Protein AF-A0A1M7SSX8-F1 (afdb_monomer)

Mean predicted aligned error: 16.34 Å

Solvent-accessible surface area (backbone atoms only — not comparable to full-atom values): 10658 Å² total; per-residue (Å²): 136,83,90,84,75,93,81,87,83,80,90,82,82,88,83,87,72,84,78,70,86,73,82,67,79,70,74,78,72,80,79,67,92,64,62,83,90,69,71,68,82,84,75,56,21,39,47,58,53,70,76,42,53,71,67,57,54,51,51,53,52,50,54,52,51,52,52,53,51,53,49,53,58,72,48,56,92,56,85,70,54,71,94,78,38,69,53,70,56,50,59,61,43,46,58,93,60,51,72,67,58,54,51,51,49,52,55,50,47,48,73,74,43,76,82,50,41,82,44,36,52,68,55,49,50,36,67,78,52,31,50,58,48,47,52,51,52,56,53,52,60,72,68,52,82,79,76,74,80,69,73,78,78,78,73,82,82,78,83,80,83,129

Foldseek 3Di:
DDDDDDDDDDDDDDDDDPPDPPPDPPPPPVPPPDPPVPPDDDFAFLLNVVVDDPVVLLVVLVVVVVVLVVVCVVCPPPDDPCVRDVSVQVCVQCVVPDSVNLVVQSVVCCVVCVPRRGHGSVNSCCPRGRVVSSVVVVVVVVPPPPPPPPPPPPDDDDDDDD

Sequence (162 aa):
MKEGLLKLLGVALLVAMPFALGLNKVASANTNNAGIETVTAPQVTLKMWQDSTQNERYAFLLGFVSMLELEKEWQGKKPVPFRQSLIGTWSKALDGVTVKQMYETVENHIKTNPGDINVTVLQVLWYDMVQPKVNDILAAEKTKPRTRHFPPKTSPKTPIHK

Organism: NCBI:txid1121455

Secondary structure (DSSP, 8-state):
-----------------------------------GGG-PPP--BHHHHHHS-HHHHHHHHHHHHHHHHHHHHHHTTS---TTT-SHHHHHHHTTT--HHHHHHHHHHHHHH-TT-TTSBHHHHHIIIIIHHHHHHHHHHHHHS-----PPP--PPPPP---

pLDDT: mean 74.0, std 21.17, range [32.78, 98.19]

Radius of gyration: 30.53 Å; Cα contacts (8 Å, |Δi|>4): 70; chains: 1; bounding box: 66×68×104 Å

Structure (mmCIF, N/CA/C/O backbone):
data_AF-A0A1M7SSX8-F1
#
_entry.id   AF-A0A1M7SSX8-F1
#
loop_
_atom_site.group_PDB
_atom_site.id
_atom_site.type_symbol
_atom_site.label_atom_id
_atom_site.label_alt_id
_atom_site.label_comp_id
_atom_site.label_asym_id
_atom_site.label_entity_id
_atom_site.label_seq_id
_atom_site.pdbx_PDB_ins_code
_atom_site.Cartn_x
_atom_site.Cartn_y
_atom_site.Cartn_z
_atom_site.occupancy
_atom_site.B_iso_or_equiv
_atom_site.auth_seq_id
_atom_site.auth_comp_id
_atom_site.auth_asym_id
_atom_site.auth_atom_id
_atom_site.pdbx_PDB_model_num
ATOM 1 N N . MET A 1 1 ? 11.422 49.699 50.195 1.00 42.06 1 MET A N 1
ATOM 2 C CA . MET A 1 1 ? 11.563 50.345 48.874 1.00 42.06 1 MET A CA 1
ATOM 3 C C . MET A 1 1 ? 10.878 49.409 47.872 1.00 42.06 1 MET A C 1
ATOM 5 O O . MET A 1 1 ? 11.532 48.489 47.423 1.00 42.06 1 MET A O 1
ATOM 9 N N . LYS A 1 2 ? 9.555 49.301 47.682 1.00 42.41 2 LYS A N 1
ATOM 10 C CA . LYS A 1 2 ? 8.434 50.244 47.488 1.00 42.41 2 LYS A CA 1
ATOM 11 C C . LYS A 1 2 ? 8.672 51.279 46.383 1.00 42.41 2 LYS A C 1
ATOM 13 O O . LYS A 1 2 ? 9.528 52.137 46.548 1.00 42.41 2 LYS A O 1
ATOM 18 N N . GLU A 1 3 ? 7.833 51.157 45.352 1.00 42.41 3 GLU A N 1
ATOM 19 C CA . GLU A 1 3 ? 7.518 52.101 44.273 1.00 42.41 3 GLU A CA 1
ATOM 20 C C . GLU A 1 3 ? 8.571 52.287 43.172 1.00 42.41 3 GLU A C 1
ATOM 22 O O . GLU A 1 3 ? 9.411 53.180 43.202 1.00 42.41 3 GLU A O 1
ATOM 27 N N . GLY A 1 4 ? 8.443 51.455 42.139 1.00 44.84 4 GLY A N 1
ATOM 28 C CA . GLY A 1 4 ? 9.112 51.611 40.856 1.00 44.84 4 GLY A CA 1
ATOM 29 C C . GLY A 1 4 ? 8.132 51.366 39.717 1.00 44.84 4 GLY A C 1
ATOM 30 O O . GLY A 1 4 ? 8.186 50.334 39.064 1.00 44.84 4 GLY A O 1
ATOM 31 N N . LEU A 1 5 ? 7.268 52.355 39.489 1.00 44.09 5 LEU A N 1
ATOM 32 C CA . LEU A 1 5 ? 6.728 52.681 38.170 1.00 44.09 5 LEU A CA 1
ATOM 33 C C . LEU A 1 5 ? 5.671 51.726 37.575 1.00 44.09 5 LEU A C 1
ATOM 35 O O . LEU A 1 5 ? 5.835 51.113 36.523 1.00 44.09 5 LEU A O 1
ATOM 39 N N . LEU A 1 6 ? 4.479 51.776 38.175 1.00 48.41 6 LEU A N 1
ATOM 40 C CA . LEU A 1 6 ? 3.251 51.960 37.392 1.00 48.41 6 LEU A CA 1
ATOM 41 C C . LEU A 1 6 ? 3.519 52.883 36.191 1.00 48.41 6 LEU A C 1
ATOM 43 O O . LEU A 1 6 ? 3.915 54.029 36.406 1.00 48.41 6 LEU A O 1
ATOM 47 N N . LYS A 1 7 ? 3.267 52.386 34.973 1.00 40.75 7 LYS A N 1
ATOM 48 C CA . LYS A 1 7 ? 2.717 53.088 33.791 1.00 40.75 7 LYS A CA 1
ATOM 49 C C . LYS A 1 7 ? 3.127 52.339 32.522 1.00 40.75 7 LYS A C 1
ATOM 51 O O . LYS A 1 7 ? 4.088 52.710 31.872 1.00 40.75 7 LYS A O 1
ATOM 56 N N . LEU A 1 8 ? 2.374 51.297 32.186 1.00 38.62 8 LEU A N 1
ATOM 57 C CA . LEU A 1 8 ? 1.962 50.975 30.811 1.00 38.62 8 LEU A CA 1
ATOM 58 C C . LEU A 1 8 ? 0.752 50.031 30.910 1.00 38.62 8 LEU A C 1
ATOM 60 O O . LEU A 1 8 ? 0.731 48.895 30.449 1.00 38.62 8 LEU A O 1
ATOM 64 N N . LEU A 1 9 ? -0.257 50.527 31.628 1.00 35.47 9 LEU A N 1
ATOM 65 C CA . LEU A 1 9 ? -1.629 50.061 31.530 1.00 35.47 9 LEU A CA 1
ATOM 66 C C . LEU A 1 9 ? -2.199 50.597 30.215 1.00 35.47 9 LEU A C 1
ATOM 68 O O . LEU A 1 9 ? -2.264 51.811 30.035 1.00 35.47 9 LEU A O 1
ATOM 72 N N . GLY A 1 10 ? -2.706 49.693 29.383 1.00 32.78 10 GLY A N 1
ATOM 73 C CA . GLY A 1 10 ? -3.981 49.924 28.713 1.00 32.78 10 GLY A CA 1
ATOM 74 C C . GLY A 1 10 ? -3.954 49.982 27.189 1.00 32.78 10 GLY A C 1
ATOM 75 O O . GLY A 1 10 ? -3.195 50.740 26.600 1.00 32.78 10 GLY A O 1
ATOM 76 N N . VAL A 1 11 ? -4.947 49.282 26.621 1.00 35.69 11 VAL A N 1
ATOM 77 C CA . VAL A 1 11 ? -5.429 49.284 25.224 1.00 35.69 11 VAL A CA 1
ATOM 78 C C . VAL A 1 11 ? -4.647 48.308 24.327 1.00 35.69 11 VAL A C 1
ATOM 80 O O . VAL A 1 11 ? -3.458 48.475 24.126 1.00 35.69 11 VAL A O 1
ATOM 83 N N . ALA A 1 12 ? -5.198 47.237 23.750 1.00 37.72 12 ALA A N 1
ATOM 84 C CA . ALA A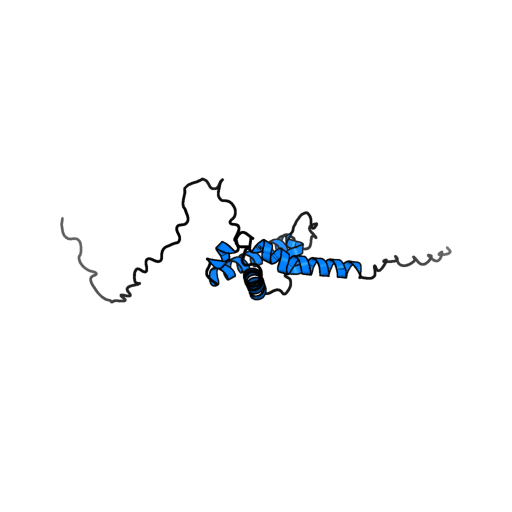 1 12 ? -6.575 46.831 23.461 1.00 37.72 12 ALA A CA 1
ATOM 85 C C . ALA A 1 12 ? -6.571 45.296 23.218 1.00 37.72 12 ALA A C 1
ATOM 87 O O . ALA A 1 12 ? -5.638 44.768 22.627 1.00 37.72 12 ALA A O 1
ATOM 88 N N . LEU A 1 13 ? -7.492 44.538 23.818 1.00 35.44 13 LEU A N 1
ATOM 89 C CA . LEU A 1 13 ? -8.721 44.029 23.181 1.00 35.44 13 LEU A CA 1
ATOM 90 C C . LEU A 1 13 ? -8.576 42.594 22.614 1.00 35.44 13 LEU A C 1
ATOM 92 O O . LEU A 1 13 ? -8.116 42.381 21.502 1.00 35.44 13 LEU A O 1
ATOM 96 N N . LEU A 1 14 ? -9.034 41.627 23.419 1.00 38.59 14 LEU A N 1
ATOM 97 C CA . LEU A 1 14 ? -10.038 40.618 23.046 1.00 38.59 14 LEU A CA 1
ATOM 98 C C . LEU A 1 14 ? -9.933 39.975 21.644 1.00 38.59 14 LEU A C 1
ATOM 100 O O . LEU A 1 14 ? -10.541 40.453 20.694 1.00 38.59 14 LEU A O 1
ATOM 104 N N . VAL A 1 15 ? -9.369 38.764 21.592 1.00 42.91 15 VAL A N 1
ATOM 105 C CA . VAL A 1 15 ? -10.067 37.621 20.975 1.00 42.91 15 VAL A CA 1
ATOM 106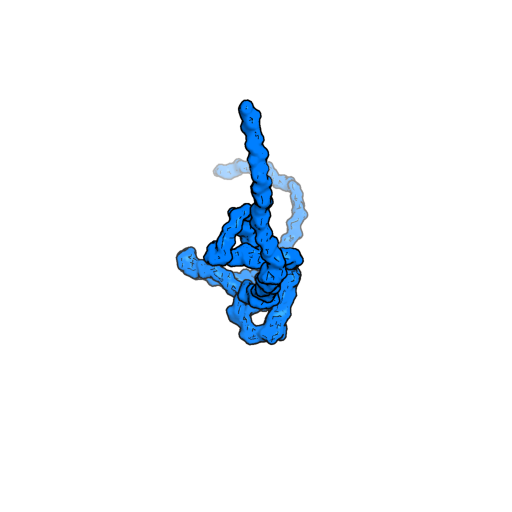 C C . VAL A 1 15 ? -9.934 36.430 21.918 1.00 42.91 15 VAL A C 1
ATOM 108 O O . VAL A 1 15 ? -8.934 35.717 21.941 1.00 42.91 15 VAL A O 1
ATOM 111 N N . ALA A 1 16 ? -10.969 36.242 22.731 1.00 46.12 16 ALA A N 1
ATOM 112 C CA . ALA A 1 16 ? -11.258 34.966 23.348 1.00 46.12 16 ALA A CA 1
ATOM 113 C C . ALA A 1 16 ? -11.860 34.055 22.269 1.00 46.12 16 ALA A C 1
ATOM 115 O O . ALA A 1 16 ? -12.959 34.314 21.784 1.00 46.12 16 ALA A O 1
ATOM 116 N N . MET A 1 17 ? -11.160 32.982 21.912 1.00 47.53 17 MET A N 1
ATOM 117 C CA . MET A 1 17 ? -11.795 31.779 21.382 1.00 47.53 17 MET A CA 1
ATOM 118 C C . MET A 1 17 ? -11.472 30.638 22.345 1.00 47.53 17 MET A C 1
ATOM 120 O O . MET A 1 17 ? -10.296 30.311 22.517 1.00 47.53 17 MET A O 1
ATOM 124 N N . PRO A 1 18 ? -12.477 30.034 22.999 1.00 48.50 18 PRO A N 1
ATOM 125 C CA . PRO A 1 18 ? -12.262 28.817 23.750 1.00 48.50 18 PRO A CA 1
ATOM 126 C C . PRO A 1 18 ? -12.055 27.707 22.721 1.00 48.50 18 PRO A C 1
ATOM 128 O O . PRO A 1 18 ? -13.017 27.195 22.150 1.00 48.50 18 PRO A O 1
ATOM 131 N N . PHE A 1 19 ? -10.802 27.338 22.446 1.00 44.09 19 PHE A N 1
ATOM 132 C CA . PHE A 1 19 ? -10.551 26.039 21.837 1.00 44.09 19 PHE A CA 1
ATOM 133 C C . PHE A 1 19 ? -10.908 25.016 22.909 1.00 44.09 19 PHE A C 1
ATOM 135 O O . PHE A 1 19 ? -10.157 24.785 23.857 1.00 44.09 19 PHE A O 1
ATOM 142 N N . ALA A 1 20 ? -12.148 24.540 22.821 1.00 43.47 20 ALA A N 1
ATOM 143 C CA . ALA A 1 20 ? -12.702 23.540 23.699 1.00 43.47 20 ALA A CA 1
ATOM 144 C C . ALA A 1 20 ? -11.683 22.412 23.861 1.00 43.47 20 ALA A C 1
ATOM 146 O O . ALA A 1 20 ? -11.161 21.880 22.879 1.00 43.47 20 ALA A O 1
ATOM 147 N N . LEU A 1 21 ? -11.410 22.080 25.120 1.00 49.84 21 LEU A N 1
ATOM 148 C CA . LEU A 1 21 ? -10.696 20.888 25.547 1.00 49.84 21 LEU A CA 1
ATOM 149 C C . LEU A 1 21 ? -11.473 19.654 25.070 1.00 49.84 21 LEU A C 1
ATOM 151 O O . LEU A 1 21 ? -12.199 19.015 25.825 1.00 49.84 21 LEU A O 1
ATOM 155 N N . GLY A 1 22 ? -11.328 19.328 23.791 1.00 38.66 22 GLY A N 1
ATOM 156 C CA . GLY A 1 22 ? -11.577 18.002 23.270 1.00 38.66 22 GLY A CA 1
ATOM 157 C C . GLY A 1 22 ? -10.403 17.133 23.685 1.00 38.66 22 GLY A C 1
ATOM 158 O O . GLY A 1 22 ? -9.406 17.053 22.971 1.00 38.66 22 GLY A O 1
ATOM 159 N N . LEU A 1 23 ? -10.516 16.499 24.854 1.00 51.00 23 LEU A N 1
ATOM 160 C CA . LEU A 1 23 ? -9.723 15.330 25.232 1.00 51.00 23 LEU A CA 1
ATOM 161 C C . LEU A 1 23 ? -10.051 14.191 24.256 1.00 51.00 23 LEU A C 1
ATOM 163 O O . LEU A 1 23 ? -10.762 13.244 24.587 1.00 51.00 23 LEU A O 1
ATOM 167 N N . ASN A 1 24 ? -9.558 14.287 23.023 1.00 52.34 24 ASN A N 1
ATOM 168 C CA . ASN A 1 24 ? -9.466 13.123 22.167 1.00 52.34 24 ASN A CA 1
ATOM 169 C C . ASN A 1 24 ? -8.424 12.215 22.800 1.00 52.34 24 ASN A C 1
ATOM 171 O O . ASN A 1 24 ? -7.288 12.626 23.037 1.00 52.34 24 ASN A O 1
ATOM 175 N N . LYS A 1 25 ? -8.852 10.991 23.116 1.00 44.00 25 LYS A N 1
ATOM 176 C CA . LYS A 1 25 ? -7.980 9.890 23.501 1.00 44.00 25 LYS A CA 1
ATOM 177 C C . LYS A 1 25 ? -6.874 9.803 22.456 1.00 44.00 25 LYS A C 1
ATOM 179 O O . LYS A 1 25 ? -7.077 9.252 21.379 1.00 44.00 25 LYS A O 1
ATOM 184 N N . VAL A 1 26 ? -5.715 10.366 22.780 1.00 42.44 26 VAL A N 1
ATOM 185 C CA . VAL A 1 26 ? -4.463 9.974 22.155 1.00 42.44 26 VAL A CA 1
ATOM 186 C C . VAL A 1 26 ? -4.411 8.476 22.394 1.00 42.44 26 VAL A C 1
ATOM 188 O O . VAL A 1 26 ? -4.415 8.033 23.546 1.00 42.44 26 VAL A O 1
ATOM 191 N N . ALA A 1 27 ? -4.512 7.702 21.312 1.00 45.06 27 ALA A N 1
ATOM 192 C CA . ALA A 1 27 ? -4.259 6.278 21.359 1.00 45.06 27 ALA A CA 1
ATOM 193 C C . ALA A 1 27 ? -2.980 6.102 22.171 1.00 45.06 27 ALA A C 1
ATOM 195 O O . ALA A 1 27 ? -1.978 6.760 21.891 1.00 45.06 27 ALA A O 1
ATOM 196 N N . SER A 1 28 ? -3.060 5.312 23.239 1.00 38.19 28 SER A N 1
ATOM 197 C CA . SER A 1 28 ? -1.907 5.000 24.062 1.00 38.19 28 SER A CA 1
ATOM 198 C C . SER A 1 28 ? -0.899 4.309 23.149 1.00 38.19 28 SER A C 1
ATOM 200 O O . SER A 1 28 ? -0.970 3.106 22.916 1.00 38.19 28 SER A O 1
ATOM 202 N N . ALA A 1 29 ? 0.019 5.090 22.580 1.00 45.72 29 ALA A N 1
ATOM 203 C CA . ALA A 1 29 ? 1.321 4.580 22.234 1.00 45.72 29 ALA A CA 1
ATOM 204 C C . ALA A 1 29 ? 1.843 4.038 23.560 1.00 45.72 29 ALA A C 1
ATOM 206 O O . ALA A 1 29 ? 1.948 4.769 24.546 1.00 45.72 29 ALA A O 1
ATOM 207 N N . ASN A 1 30 ? 2.003 2.724 23.619 1.00 45.50 30 ASN A N 1
ATOM 208 C CA . ASN A 1 30 ? 2.578 2.048 24.758 1.00 45.50 30 ASN A CA 1
ATOM 209 C C . ASN A 1 30 ? 4.036 2.506 24.866 1.00 45.50 30 ASN A C 1
ATOM 211 O O . ASN A 1 30 ? 4.933 1.877 24.309 1.00 45.50 30 ASN A O 1
ATOM 215 N N . THR A 1 31 ? 4.266 3.648 25.513 1.00 44.97 31 THR A N 1
ATOM 216 C CA . THR A 1 31 ? 5.595 4.185 25.797 1.00 44.97 31 THR A CA 1
ATOM 217 C C . THR A 1 31 ? 6.174 3.426 26.984 1.00 44.97 31 THR A C 1
ATOM 219 O O . THR A 1 31 ? 6.436 3.977 28.050 1.00 44.97 31 THR A O 1
ATOM 222 N N . ASN A 1 32 ? 6.367 2.124 26.800 1.00 49.12 32 ASN A N 1
ATOM 223 C CA . ASN A 1 32 ? 7.354 1.415 27.582 1.00 49.12 32 ASN A CA 1
ATOM 224 C C . ASN A 1 32 ? 8.708 1.923 27.091 1.00 49.12 32 ASN A C 1
ATOM 226 O O . ASN A 1 32 ? 9.053 1.740 25.926 1.00 49.12 32 ASN A O 1
ATOM 230 N N . ASN A 1 33 ? 9.452 2.578 27.981 1.00 50.97 33 ASN A N 1
ATOM 231 C CA . ASN A 1 33 ? 10.875 2.867 27.833 1.00 50.97 33 ASN A CA 1
ATOM 232 C C . ASN A 1 33 ? 11.671 1.549 27.745 1.00 50.97 33 ASN A C 1
ATOM 234 O O . ASN A 1 33 ? 12.408 1.190 28.658 1.00 50.97 33 ASN A O 1
ATOM 238 N N . ALA A 1 34 ? 11.491 0.801 26.663 1.00 40.00 34 ALA A N 1
ATOM 239 C CA . ALA A 1 34 ? 12.427 -0.199 26.195 1.00 40.00 34 ALA A CA 1
ATOM 240 C C . ALA A 1 34 ? 13.311 0.504 25.164 1.00 40.00 34 ALA A C 1
ATOM 242 O O . ALA A 1 34 ? 12.812 1.265 24.334 1.00 40.00 34 ALA A O 1
ATOM 243 N N . GLY A 1 35 ? 14.626 0.310 25.254 1.00 42.97 35 GLY A N 1
ATOM 244 C CA . GLY A 1 35 ? 15.575 0.900 24.318 1.00 42.97 35 GLY A CA 1
ATOM 245 C C . GLY A 1 35 ? 15.154 0.684 22.861 1.00 42.97 35 GLY A C 1
ATOM 246 O O . GLY A 1 35 ? 14.465 -0.284 22.524 1.00 42.97 35 GLY A O 1
ATOM 247 N N . ILE A 1 36 ? 15.617 1.585 21.992 1.00 57.56 36 ILE A N 1
ATOM 248 C CA . ILE A 1 36 ? 15.431 1.552 20.529 1.00 57.56 36 ILE A CA 1
ATOM 249 C C . ILE A 1 36 ? 15.779 0.165 19.927 1.00 57.56 36 ILE A C 1
ATOM 251 O O . ILE A 1 36 ? 15.301 -0.181 18.853 1.00 57.56 36 ILE A O 1
ATOM 255 N N . GLU A 1 37 ? 16.506 -0.677 20.666 1.00 53.75 37 GLU A N 1
ATOM 256 C CA . GLU A 1 37 ? 16.806 -2.089 20.398 1.00 53.75 37 GLU A CA 1
ATOM 257 C C . GLU A 1 37 ? 15.585 -3.028 20.236 1.00 53.75 37 GLU A C 1
ATOM 259 O O . GLU A 1 37 ? 15.750 -4.123 19.708 1.00 53.75 37 GLU A O 1
ATOM 264 N N . THR A 1 38 ? 14.365 -2.635 20.632 1.00 52.34 38 THR A N 1
ATOM 265 C CA . THR A 1 38 ? 13.152 -3.490 20.509 1.00 52.34 38 THR A CA 1
ATOM 266 C C . THR A 1 38 ? 12.036 -2.914 19.635 1.00 52.34 38 THR A C 1
ATOM 268 O O . THR A 1 38 ? 10.992 -3.553 19.463 1.00 52.34 38 THR A O 1
ATOM 271 N N . VAL A 1 39 ? 12.238 -1.734 19.035 1.00 47.25 39 VAL A N 1
ATOM 272 C CA . VAL A 1 39 ? 11.259 -1.144 18.111 1.00 47.25 39 VAL A CA 1
ATOM 273 C C . VAL A 1 39 ? 11.295 -1.932 16.804 1.00 47.25 39 VAL A C 1
ATOM 275 O O . VAL A 1 39 ? 12.087 -1.670 15.903 1.00 47.25 39 VAL A O 1
ATOM 278 N N . THR A 1 40 ? 10.432 -2.940 16.712 1.00 60.06 40 THR A N 1
ATOM 279 C CA . THR A 1 40 ? 10.222 -3.676 15.466 1.00 60.06 40 THR A CA 1
ATOM 280 C C . THR A 1 40 ? 9.547 -2.740 14.471 1.00 60.06 40 THR A C 1
ATOM 282 O O . THR A 1 40 ? 8.574 -2.069 14.820 1.00 60.06 40 THR A O 1
ATOM 285 N N . ALA A 1 41 ? 10.060 -2.685 13.238 1.00 62.69 41 ALA A N 1
ATOM 286 C CA . ALA A 1 41 ? 9.439 -1.905 12.174 1.00 62.69 41 ALA A CA 1
ATOM 287 C C . ALA A 1 41 ? 7.944 -2.276 12.078 1.00 62.69 41 ALA A C 1
ATOM 289 O O . ALA A 1 41 ? 7.626 -3.466 11.971 1.00 62.69 41 ALA A O 1
ATOM 290 N N . PRO A 1 42 ? 7.021 -1.302 12.158 1.00 69.25 42 PRO A N 1
ATOM 291 C CA . PRO A 1 42 ? 5.601 -1.600 12.243 1.00 69.25 42 PRO A CA 1
ATOM 292 C C . PRO A 1 42 ? 5.129 -2.286 10.957 1.00 69.25 42 PRO A C 1
ATOM 294 O O . PRO A 1 42 ? 5.169 -1.709 9.871 1.00 69.25 42 PRO A O 1
ATOM 297 N N . GLN A 1 43 ? 4.667 -3.530 11.081 1.00 85.81 43 GLN A N 1
ATOM 298 C CA . GLN A 1 43 ? 3.980 -4.233 10.002 1.00 85.81 43 GLN A CA 1
ATOM 299 C C . GLN A 1 43 ? 2.496 -3.876 10.055 1.00 85.81 43 GLN A C 1
ATOM 301 O O . GLN A 1 43 ? 1.783 -4.304 10.959 1.00 85.81 43 GLN A O 1
ATOM 306 N N . VAL A 1 44 ? 2.021 -3.085 9.092 1.00 93.00 44 VAL A N 1
ATOM 307 C CA . VAL A 1 44 ? 0.602 -2.712 9.018 1.00 93.00 44 VAL A CA 1
ATOM 308 C C . VAL A 1 44 ? -0.208 -3.917 8.539 1.00 93.00 44 VAL A C 1
ATOM 310 O O . VAL A 1 44 ? -0.152 -4.290 7.365 1.00 93.00 44 VAL A O 1
ATOM 313 N N . THR A 1 45 ? -0.925 -4.551 9.467 1.00 96.25 45 THR A N 1
ATOM 314 C CA . THR A 1 45 ? -1.841 -5.675 9.201 1.00 96.25 45 THR A CA 1
ATOM 315 C C . THR A 1 45 ? -3.188 -5.196 8.664 1.00 96.25 45 THR A C 1
ATOM 317 O O . THR A 1 45 ? -3.534 -4.022 8.814 1.00 96.25 45 THR A O 1
ATOM 320 N N . LEU A 1 46 ? -3.985 -6.097 8.080 1.00 96.38 46 LEU A N 1
ATOM 321 C CA . LEU A 1 46 ? -5.355 -5.782 7.662 1.00 96.38 46 LEU A CA 1
ATOM 322 C C . LEU A 1 46 ? -6.250 -5.405 8.842 1.00 96.38 46 LEU A C 1
ATOM 324 O O . LEU A 1 46 ? -7.101 -4.531 8.697 1.00 96.38 46 LEU A O 1
ATOM 328 N N . LYS A 1 47 ? -6.020 -5.977 10.029 1.00 95.38 47 LYS A N 1
ATOM 329 C CA . LYS A 1 47 ? -6.685 -5.522 11.252 1.00 95.38 47 LYS A CA 1
ATOM 330 C C . LYS A 1 47 ? -6.351 -4.061 11.558 1.00 95.38 47 LYS A C 1
ATOM 332 O O . LYS A 1 47 ? -7.255 -3.250 11.715 1.00 9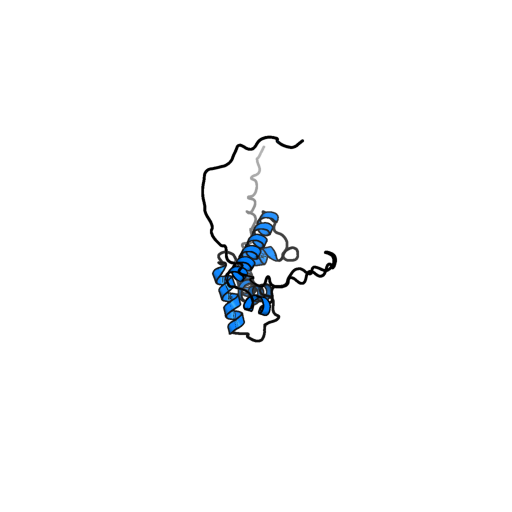5.38 47 LYS A O 1
ATOM 337 N N . MET A 1 48 ? -5.062 -3.712 11.601 1.00 94.81 48 MET A N 1
ATOM 338 C CA . MET A 1 48 ? -4.631 -2.328 11.847 1.00 94.81 48 MET A CA 1
ATOM 339 C C . MET A 1 48 ? -5.168 -1.376 10.778 1.00 94.81 48 MET A C 1
ATOM 341 O O . MET A 1 48 ? -5.591 -0.271 11.100 1.00 94.81 48 MET A O 1
ATOM 345 N N . TRP A 1 49 ? -5.193 -1.812 9.519 1.00 96.44 49 TRP A N 1
ATOM 346 C CA . TRP A 1 49 ? -5.780 -1.069 8.409 1.00 96.44 49 TRP A CA 1
ATOM 347 C C . TRP A 1 49 ? -7.266 -0.783 8.638 1.00 96.44 49 TRP A C 1
ATOM 349 O O . TRP A 1 49 ? -7.671 0.374 8.557 1.00 96.44 49 TRP A O 1
ATOM 359 N N . GLN A 1 50 ? -8.070 -1.800 8.972 1.00 96.06 50 GLN A N 1
ATOM 360 C CA . GLN A 1 50 ? -9.502 -1.645 9.258 1.00 96.06 50 GLN A CA 1
ATOM 361 C C . GLN A 1 50 ? -9.760 -0.732 10.462 1.00 96.06 50 GLN A C 1
ATOM 363 O O . GLN A 1 50 ? -10.669 0.096 10.404 1.00 96.06 50 GLN A O 1
ATOM 368 N N . ASP A 1 51 ? -8.922 -0.832 11.494 1.00 96.81 51 ASP A N 1
ATOM 369 C CA . ASP A 1 51 ? -8.971 0.014 12.691 1.00 96.81 51 ASP A CA 1
ATOM 370 C C . ASP A 1 51 ? -8.511 1.468 12.412 1.00 96.81 51 ASP A C 1
ATOM 372 O O . ASP A 1 51 ? -8.792 2.367 13.203 1.00 96.81 51 ASP A O 1
ATOM 376 N N . SER A 1 52 ? -7.828 1.721 11.287 1.00 96.00 52 SER A N 1
ATOM 377 C CA . SER A 1 52 ? -7.344 3.052 10.889 1.00 96.00 52 SER A CA 1
ATOM 378 C C . SER A 1 52 ? -8.397 3.863 10.137 1.00 96.00 52 SER A C 1
ATOM 380 O O . SER A 1 52 ? -9.238 3.331 9.404 1.00 96.00 52 SER A O 1
ATOM 382 N N . THR A 1 53 ? -8.286 5.184 10.231 1.00 97.81 53 THR A N 1
ATOM 383 C CA . THR A 1 53 ?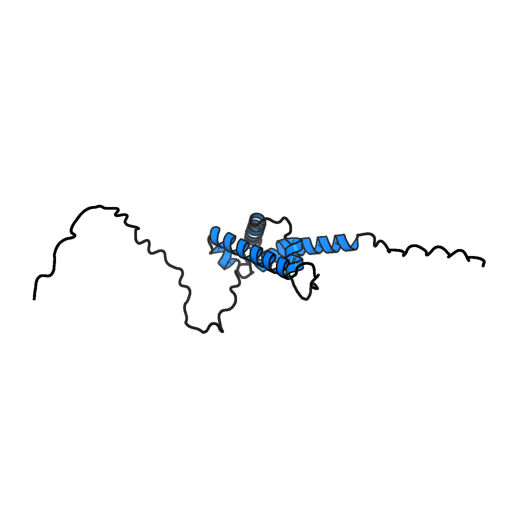 -9.047 6.135 9.419 1.00 97.81 53 THR A CA 1
ATOM 384 C C . THR A 1 53 ? -8.632 6.081 7.950 1.00 97.81 53 THR A C 1
ATOM 386 O O . THR A 1 53 ? -7.526 5.673 7.592 1.00 97.81 53 THR A O 1
ATOM 389 N N . GLN A 1 54 ? -9.503 6.569 7.065 1.00 96.19 54 GLN A N 1
ATOM 390 C CA . GLN A 1 54 ? -9.190 6.662 5.640 1.00 96.19 54 GLN A CA 1
ATOM 391 C C . GLN A 1 54 ? -7.923 7.497 5.377 1.00 96.19 54 GLN A C 1
ATOM 393 O O . GLN A 1 54 ? -7.090 7.099 4.567 1.00 96.19 54 GLN A O 1
ATOM 398 N N . ASN A 1 55 ? -7.734 8.614 6.086 1.00 96.62 55 ASN A N 1
ATOM 399 C CA . ASN A 1 55 ? -6.557 9.468 5.906 1.00 96.62 55 ASN A CA 1
ATOM 400 C C . ASN A 1 55 ? -5.257 8.757 6.311 1.00 96.62 55 ASN A C 1
ATOM 402 O O . ASN A 1 55 ? -4.265 8.876 5.599 1.00 96.62 55 ASN A O 1
ATOM 406 N N . GLU A 1 56 ? -5.262 7.980 7.396 1.00 96.62 56 GLU A N 1
ATOM 407 C CA . GLU A 1 56 ? -4.098 7.185 7.823 1.00 96.62 56 GLU A CA 1
ATOM 408 C C . GLU A 1 56 ? -3.746 6.098 6.801 1.00 96.62 56 GLU A C 1
ATOM 410 O O . GLU A 1 56 ? -2.574 5.905 6.478 1.00 96.62 56 GLU A O 1
ATOM 415 N N . ARG A 1 57 ? -4.757 5.443 6.218 1.00 97.69 57 ARG A N 1
ATOM 416 C CA . ARG A 1 57 ? -4.574 4.457 5.141 1.00 97.69 57 ARG A CA 1
ATOM 417 C C . ARG A 1 57 ? -3.924 5.081 3.906 1.00 97.69 57 ARG A C 1
ATOM 419 O O . ARG A 1 57 ? -2.956 4.540 3.376 1.00 97.69 57 ARG A O 1
ATOM 426 N N . TYR A 1 58 ? -4.412 6.244 3.468 1.00 97.75 58 TYR A N 1
ATOM 427 C CA . TYR A 1 58 ? -3.803 6.979 2.356 1.00 97.75 58 TYR A CA 1
ATOM 428 C C . TYR A 1 58 ? -2.394 7.480 2.692 1.00 97.75 58 TYR A C 1
ATOM 430 O O . TYR A 1 58 ? -1.513 7.391 1.841 1.00 97.75 58 TYR A O 1
ATOM 438 N N . ALA A 1 59 ? -2.153 7.955 3.916 1.00 97.00 59 ALA A N 1
ATOM 439 C CA . ALA A 1 59 ? -0.832 8.397 4.355 1.00 97.00 59 ALA A CA 1
ATOM 440 C C . ALA A 1 59 ? 0.190 7.250 4.339 1.00 97.00 59 ALA A C 1
ATOM 442 O O . ALA A 1 59 ? 1.306 7.436 3.855 1.00 97.00 59 ALA A O 1
ATOM 443 N N . PHE A 1 60 ? -0.200 6.055 4.791 1.00 96.06 60 PHE A N 1
ATOM 444 C CA . PHE A 1 60 ? 0.637 4.860 4.697 1.00 96.06 60 PHE A CA 1
ATOM 445 C C . PHE A 1 60 ? 1.008 4.540 3.243 1.00 96.06 60 PHE A C 1
ATOM 447 O O . PHE A 1 60 ? 2.184 4.345 2.934 1.00 96.06 60 PHE A O 1
ATOM 454 N N . LEU A 1 61 ? 0.023 4.531 2.338 1.00 96.50 61 LEU A N 1
ATOM 455 C CA . LEU A 1 61 ? 0.270 4.246 0.923 1.00 96.50 61 LEU A CA 1
ATOM 456 C C . LEU A 1 61 ? 1.141 5.315 0.254 1.00 96.50 61 LEU A C 1
ATOM 458 O O . LEU A 1 61 ? 2.030 4.972 -0.519 1.00 96.50 61 LEU A O 1
ATOM 462 N N . LEU A 1 62 ? 0.920 6.595 0.560 1.00 96.12 62 LEU A N 1
ATOM 463 C CA . LEU A 1 62 ? 1.759 7.687 0.063 1.00 96.12 62 LEU A CA 1
ATOM 464 C C . LEU A 1 62 ? 3.201 7.547 0.556 1.00 96.12 62 LEU A C 1
ATOM 466 O O . LEU A 1 62 ? 4.120 7.630 -0.251 1.00 96.12 62 LEU A O 1
ATOM 470 N N . GLY A 1 63 ? 3.403 7.258 1.845 1.00 94.00 63 GLY A N 1
ATOM 471 C CA . GLY A 1 63 ? 4.736 7.010 2.400 1.00 94.00 63 GLY A CA 1
ATOM 472 C C . GLY A 1 63 ? 5.436 5.825 1.731 1.00 94.00 63 GLY A C 1
ATOM 473 O O . GLY A 1 63 ? 6.623 5.901 1.415 1.00 94.00 63 GLY A O 1
ATOM 474 N N . PHE A 1 64 ? 4.693 4.754 1.444 1.00 92.94 64 PHE A N 1
ATOM 475 C CA . PHE A 1 64 ? 5.206 3.611 0.694 1.00 92.94 64 PHE A CA 1
ATOM 476 C C . PHE A 1 64 ? 5.608 3.982 -0.743 1.00 92.94 64 PHE A C 1
ATOM 478 O O . PHE A 1 64 ? 6.697 3.616 -1.181 1.00 92.94 64 PHE A O 1
ATOM 485 N N . VAL A 1 65 ? 4.786 4.750 -1.465 1.00 91.94 65 VAL A N 1
ATOM 486 C CA . VAL A 1 65 ? 5.126 5.227 -2.818 1.00 91.94 65 VAL A CA 1
ATOM 487 C C . VAL A 1 65 ? 6.372 6.112 -2.791 1.00 91.94 65 VAL A C 1
ATOM 489 O O . VAL A 1 65 ? 7.289 5.883 -3.576 1.00 91.94 65 VAL A O 1
ATOM 492 N N . SER A 1 66 ? 6.473 7.051 -1.848 1.00 91.50 66 SER A N 1
ATOM 493 C CA . SER A 1 66 ? 7.665 7.896 -1.703 1.00 91.50 66 SER A CA 1
ATOM 494 C C . SER A 1 66 ? 8.932 7.085 -1.407 1.00 91.50 66 SER A C 1
ATOM 496 O O . SER A 1 66 ? 10.001 7.408 -1.920 1.00 91.50 66 SER A O 1
ATOM 498 N N . MET A 1 67 ? 8.831 6.003 -0.627 1.00 89.56 67 MET A N 1
ATOM 499 C CA . MET A 1 67 ? 9.953 5.085 -0.393 1.00 89.56 67 MET A CA 1
ATOM 500 C C . MET A 1 67 ? 10.401 4.389 -1.689 1.00 89.56 67 MET A C 1
ATOM 502 O O . MET A 1 67 ? 11.601 4.268 -1.940 1.00 89.56 67 MET A O 1
ATOM 506 N N . LEU A 1 68 ? 9.455 3.958 -2.533 1.00 87.56 68 LEU A N 1
ATOM 507 C CA . LEU A 1 68 ? 9.766 3.338 -3.827 1.00 87.56 68 LEU A CA 1
ATOM 508 C C . LEU A 1 68 ? 10.431 4.327 -4.791 1.00 87.56 68 LEU A C 1
ATOM 510 O O . LEU A 1 68 ? 11.364 3.951 -5.503 1.00 87.56 68 LEU A O 1
ATOM 514 N N . GLU A 1 69 ? 9.972 5.579 -4.810 1.00 86.88 69 GLU A N 1
ATOM 515 C CA . GLU A 1 69 ? 10.570 6.650 -5.613 1.00 86.88 69 GLU A CA 1
ATOM 516 C C . GLU A 1 69 ? 11.996 6.964 -5.165 1.00 86.88 69 GLU A C 1
ATOM 518 O O . GLU A 1 69 ? 12.899 7.030 -6.001 1.00 86.88 69 GLU A O 1
ATOM 523 N N . LEU A 1 70 ? 12.213 7.087 -3.852 1.00 87.19 70 LEU A N 1
ATOM 524 C CA . LEU A 1 70 ? 13.534 7.333 -3.282 1.00 87.19 70 LEU A CA 1
ATOM 525 C C . LEU A 1 70 ? 14.527 6.245 -3.695 1.00 87.19 70 LEU A C 1
ATOM 527 O O . LEU A 1 70 ? 15.644 6.545 -4.116 1.00 87.19 70 LEU A O 1
ATOM 531 N N . GLU A 1 71 ? 14.125 4.978 -3.609 1.00 80.88 71 GLU A N 1
ATOM 532 C CA . GLU A 1 71 ? 15.016 3.895 -4.001 1.00 80.88 71 GLU A CA 1
ATOM 533 C C . GLU A 1 71 ? 15.205 3.807 -5.522 1.00 80.88 71 GLU A C 1
ATOM 535 O O . GLU A 1 71 ? 16.318 3.553 -5.984 1.00 80.88 71 GLU A O 1
ATOM 540 N N . LYS A 1 72 ? 14.168 4.080 -6.323 1.00 79.81 72 LYS A N 1
ATOM 541 C CA . LYS A 1 72 ? 14.311 4.182 -7.783 1.00 79.81 72 LYS A CA 1
ATOM 542 C C . LYS A 1 72 ? 15.363 5.228 -8.163 1.00 79.81 72 LYS A C 1
ATOM 544 O O . LYS A 1 72 ? 16.194 4.958 -9.030 1.00 79.81 72 LYS A O 1
ATOM 549 N N . GLU A 1 73 ? 15.353 6.383 -7.501 1.00 83.81 73 GLU A N 1
ATOM 550 C CA . GLU A 1 73 ? 16.345 7.436 -7.723 1.00 83.81 73 GLU A CA 1
ATOM 551 C C . GLU A 1 73 ? 17.741 7.003 -7.254 1.00 83.81 73 GLU A C 1
ATOM 553 O O . GLU A 1 73 ? 18.720 7.169 -7.982 1.00 83.81 73 GLU A O 1
ATOM 558 N N . TRP A 1 74 ? 17.838 6.357 -6.087 1.00 82.50 74 TRP A N 1
ATOM 559 C CA . TRP A 1 74 ? 19.106 5.839 -5.566 1.00 82.50 74 TRP A CA 1
ATOM 560 C C . TRP A 1 74 ? 19.761 4.798 -6.492 1.00 82.50 74 TRP A C 1
ATOM 562 O O . TRP A 1 74 ? 20.979 4.818 -6.685 1.00 82.50 74 TRP A O 1
ATOM 572 N N . GLN A 1 75 ? 18.975 3.910 -7.113 1.00 77.38 75 GLN A N 1
ATOM 573 C CA . GLN A 1 75 ? 19.483 2.930 -8.085 1.00 77.38 75 GLN A CA 1
ATOM 574 C C . GLN A 1 75 ? 19.974 3.592 -9.386 1.00 77.38 75 GLN A C 1
ATOM 576 O O . GLN A 1 75 ? 20.877 3.081 -10.066 1.00 77.38 75 GLN A O 1
ATOM 581 N N . GLY A 1 76 ? 19.407 4.749 -9.739 1.00 74.25 76 GLY A N 1
ATOM 582 C CA . GLY A 1 76 ? 19.737 5.494 -10.946 1.00 74.25 76 GLY A CA 1
ATOM 583 C C . GLY A 1 76 ? 19.611 4.635 -12.211 1.00 74.25 76 GLY A C 1
ATOM 584 O O . GLY A 1 76 ? 18.635 3.922 -12.424 1.00 74.25 76 GLY A O 1
ATOM 585 N N . LYS A 1 77 ? 20.624 4.689 -13.087 1.00 68.62 77 LYS A N 1
ATOM 586 C CA . LYS A 1 77 ? 20.656 3.917 -14.349 1.00 68.62 77 LYS A CA 1
ATOM 587 C C . LYS A 1 77 ? 21.259 2.517 -14.209 1.00 68.62 77 LYS A C 1
ATOM 589 O O . LYS A 1 77 ? 21.349 1.800 -15.206 1.00 68.62 77 LYS A O 1
ATOM 594 N N . LYS A 1 78 ? 21.749 2.141 -13.024 1.00 65.06 78 LYS A N 1
ATOM 595 C CA . LYS A 1 78 ? 22.434 0.859 -12.837 1.00 65.06 78 LYS A CA 1
ATOM 596 C C . LYS A 1 78 ? 21.388 -0.216 -12.548 1.00 65.06 78 LYS A C 1
ATOM 598 O O . LYS A 1 78 ? 20.706 -0.124 -11.533 1.00 65.06 78 LYS A O 1
ATOM 603 N N . PRO A 1 79 ? 21.245 -1.240 -13.407 1.00 60.38 79 PRO A N 1
ATOM 604 C CA . PRO A 1 79 ? 20.327 -2.328 -13.119 1.00 60.38 79 PRO A CA 1
ATOM 605 C C . PRO A 1 79 ? 20.834 -3.093 -11.896 1.00 60.38 79 PRO A C 1
ATOM 607 O O . PRO A 1 79 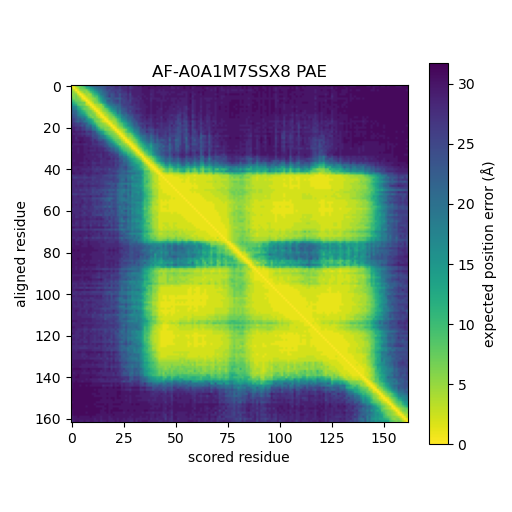? 21.884 -3.735 -11.945 1.00 60.38 79 PRO A O 1
ATOM 610 N N . VAL A 1 80 ? 20.085 -3.017 -10.798 1.00 62.44 80 VAL A N 1
ATOM 611 C CA . VAL A 1 80 ? 20.313 -3.851 -9.621 1.00 62.44 80 VAL A CA 1
ATOM 612 C C . VAL A 1 80 ? 19.708 -5.233 -9.909 1.00 62.44 80 VAL A C 1
ATOM 614 O O . VAL A 1 80 ? 18.540 -5.317 -10.301 1.00 62.44 80 VAL A O 1
ATOM 617 N N . PRO A 1 81 ? 20.473 -6.332 -9.785 1.00 60.66 81 PRO A N 1
ATOM 618 C CA . PRO A 1 81 ? 19.941 -7.685 -9.887 1.00 60.66 81 PRO A CA 1
ATOM 619 C C . PRO A 1 81 ? 18.698 -7.874 -9.008 1.00 60.66 81 PRO A C 1
ATOM 621 O O . PRO A 1 81 ? 18.674 -7.429 -7.867 1.00 60.66 81 PRO A O 1
ATOM 624 N N . PHE A 1 82 ? 17.698 -8.616 -9.489 1.00 53.44 82 PHE A N 1
ATOM 625 C CA . PHE A 1 82 ? 16.442 -8.889 -8.762 1.00 53.44 82 PHE A CA 1
ATOM 626 C C . PHE A 1 82 ? 16.652 -9.455 -7.342 1.00 53.44 82 PHE A C 1
ATOM 628 O O . PHE A 1 82 ? 15.853 -9.217 -6.445 1.00 53.44 82 PHE A O 1
ATOM 635 N N . ARG A 1 83 ? 17.750 -10.192 -7.114 1.00 54.78 83 ARG A N 1
ATOM 636 C CA . ARG A 1 83 ? 18.117 -10.725 -5.786 1.00 54.78 83 ARG A CA 1
ATOM 637 C C . ARG A 1 83 ? 18.699 -9.678 -4.827 1.00 54.78 83 ARG A C 1
ATOM 639 O O . ARG A 1 83 ? 18.901 -9.993 -3.663 1.00 54.78 83 ARG A O 1
ATOM 646 N N . GLN A 1 84 ? 19.014 -8.484 -5.320 1.00 58.53 84 GLN A N 1
ATOM 647 C CA . GLN A 1 84 ? 19.645 -7.397 -4.571 1.00 58.53 84 GLN A CA 1
ATOM 648 C C . GLN A 1 84 ? 18.678 -6.240 -4.289 1.00 58.53 84 GLN A C 1
ATOM 650 O O . GLN A 1 84 ? 18.940 -5.458 -3.384 1.00 58.53 84 GLN A O 1
ATOM 655 N N . SER A 1 85 ? 17.551 -6.144 -5.006 1.00 63.72 85 SER A N 1
ATOM 656 C CA . SER A 1 85 ? 16.457 -5.241 -4.643 1.00 63.72 85 SER A CA 1
ATOM 657 C C . SER A 1 85 ? 15.115 -5.757 -5.161 1.00 63.72 85 SER A C 1
ATOM 659 O O . SER A 1 85 ? 14.951 -6.047 -6.348 1.00 63.72 85 SER A O 1
ATOM 661 N N . LEU A 1 86 ? 14.133 -5.828 -4.261 1.00 65.12 86 LEU A N 1
ATOM 662 C CA . LEU A 1 86 ? 12.738 -6.107 -4.606 1.00 65.12 86 LEU A CA 1
ATOM 663 C C . LEU A 1 86 ? 12.064 -4.887 -5.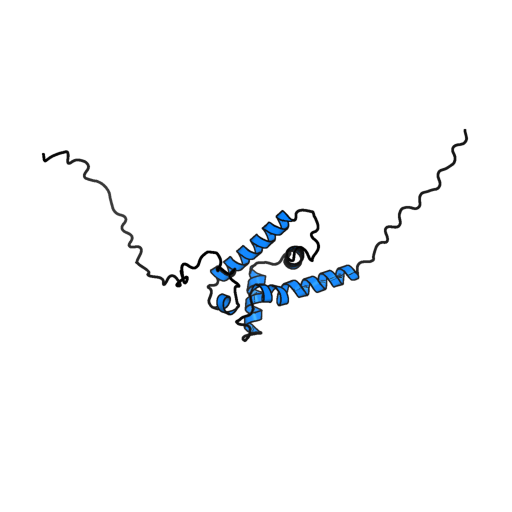256 1.00 65.12 86 LEU A C 1
ATOM 665 O O . LEU A 1 86 ? 11.052 -5.039 -5.941 1.00 65.12 86 LEU A O 1
ATOM 669 N N . ILE A 1 87 ? 12.631 -3.687 -5.088 1.00 69.38 87 ILE A N 1
ATOM 670 C CA . ILE A 1 87 ? 12.015 -2.428 -5.515 1.00 69.38 87 ILE A CA 1
ATOM 671 C C . ILE A 1 87 ? 11.937 -2.334 -7.037 1.00 69.38 87 ILE A C 1
ATOM 673 O O . ILE A 1 87 ? 10.929 -1.869 -7.552 1.00 69.38 87 ILE A O 1
ATOM 677 N N . GLY A 1 88 ? 12.921 -2.845 -7.786 1.00 72.81 88 GLY A N 1
ATOM 678 C CA . GLY A 1 88 ? 12.856 -2.823 -9.255 1.00 72.81 88 GLY A CA 1
ATOM 679 C C . GLY A 1 88 ? 11.607 -3.523 -9.813 1.00 72.81 88 GLY A C 1
ATOM 680 O O . GLY A 1 88 ? 11.076 -3.134 -10.853 1.00 72.81 88 GLY A O 1
ATOM 681 N N . THR A 1 89 ? 11.107 -4.526 -9.093 1.00 81.12 89 THR A N 1
ATOM 682 C CA . THR A 1 89 ? 9.897 -5.283 -9.427 1.00 81.12 89 THR A CA 1
ATOM 683 C C . THR A 1 89 ? 8.637 -4.508 -9.065 1.00 81.12 89 THR A C 1
ATOM 685 O O . THR A 1 89 ? 7.755 -4.349 -9.908 1.00 81.12 89 THR A O 1
ATOM 688 N N . TRP A 1 90 ? 8.585 -3.972 -7.843 1.00 88.06 90 TRP A N 1
ATOM 689 C CA . TRP A 1 90 ? 7.500 -3.104 -7.385 1.00 88.06 90 TRP A CA 1
ATOM 690 C C . TRP A 1 90 ? 7.345 -1.874 -8.283 1.00 88.06 90 TRP A C 1
ATOM 692 O O . TRP A 1 90 ? 6.262 -1.635 -8.805 1.00 88.06 90 TRP A O 1
ATOM 702 N N . SER A 1 91 ? 8.433 -1.151 -8.548 1.00 81.62 91 SER A N 1
ATOM 703 C CA . SER A 1 91 ? 8.432 0.069 -9.359 1.00 81.62 91 SER A CA 1
ATOM 704 C C . SER A 1 91 ? 7.992 -0.168 -10.801 1.00 81.62 91 SER A C 1
ATOM 706 O O . SER A 1 91 ? 7.362 0.702 -11.388 1.00 81.62 91 SER A O 1
ATOM 708 N N . LYS A 1 92 ? 8.293 -1.336 -11.386 1.00 82.00 92 LYS A N 1
ATOM 709 C CA . LYS A 1 92 ? 7.797 -1.696 -12.725 1.00 82.00 92 LYS A CA 1
ATOM 710 C C . LYS A 1 92 ? 6.319 -2.079 -12.713 1.00 82.00 92 LYS A C 1
ATOM 712 O O . LYS A 1 92 ? 5.583 -1.674 -13.602 1.00 82.00 92 LYS A O 1
ATOM 717 N N . ALA A 1 93 ? 5.880 -2.873 -11.738 1.00 86.56 93 ALA A N 1
ATOM 718 C CA . ALA A 1 93 ? 4.497 -3.348 -11.676 1.00 86.56 93 ALA A CA 1
ATOM 719 C C . ALA A 1 93 ? 3.500 -2.244 -11.282 1.00 86.56 93 ALA A C 1
ATOM 721 O O . ALA A 1 93 ? 2.342 -2.250 -11.716 1.00 86.56 93 ALA A O 1
ATOM 722 N N . LEU A 1 94 ? 3.952 -1.299 -10.459 1.00 89.12 94 LEU A N 1
ATOM 723 C CA . LEU A 1 94 ? 3.171 -0.150 -10.017 1.00 89.12 94 LEU A CA 1
ATOM 724 C C . LEU A 1 94 ? 3.273 1.055 -10.960 1.00 89.12 94 LEU A C 1
ATOM 726 O O . LEU A 1 94 ? 2.654 2.079 -10.684 1.00 89.12 94 LEU A O 1
ATOM 730 N N . ASP A 1 95 ? 3.997 0.954 -12.078 1.00 86.31 95 ASP A N 1
ATOM 731 C CA . ASP A 1 95 ? 4.038 2.035 -13.062 1.00 86.31 95 ASP A CA 1
ATOM 732 C C . ASP A 1 95 ? 2.622 2.340 -13.588 1.00 86.31 95 ASP A C 1
ATOM 734 O O . ASP A 1 95 ? 1.867 1.439 -13.966 1.00 86.31 95 ASP A O 1
ATOM 738 N N . GLY A 1 96 ? 2.231 3.614 -13.530 1.00 89.06 96 GLY A N 1
ATOM 739 C CA . GLY A 1 96 ? 0.876 4.076 -13.852 1.00 89.06 96 GLY A CA 1
ATOM 740 C C . GLY A 1 96 ? -0.229 3.678 -12.859 1.00 89.06 96 GLY A C 1
ATOM 741 O O . GLY A 1 96 ? -1.395 3.983 -13.112 1.00 89.06 96 GLY A O 1
ATOM 742 N N . VAL A 1 97 ? 0.089 3.016 -11.740 1.00 93.44 97 VAL A N 1
ATOM 743 C CA . VAL A 1 97 ? -0.885 2.704 -10.684 1.00 93.44 97 VAL A CA 1
ATOM 744 C C . VAL A 1 97 ? -1.058 3.904 -9.759 1.00 93.44 97 VAL A C 1
ATOM 746 O O . VAL A 1 97 ? -0.099 4.471 -9.246 1.00 93.44 97 VAL A O 1
ATOM 749 N N . THR A 1 98 ? -2.309 4.273 -9.503 1.00 95.88 98 THR A N 1
ATOM 750 C CA . THR A 1 98 ? -2.654 5.342 -8.560 1.00 95.88 98 THR A CA 1
ATOM 751 C C . THR A 1 98 ? -2.764 4.817 -7.129 1.00 95.88 98 THR A C 1
ATOM 753 O O . THR A 1 98 ? -3.183 3.682 -6.893 1.00 95.88 98 THR A O 1
ATOM 756 N N . VAL A 1 99 ? -2.509 5.684 -6.147 1.00 96.31 99 VAL A N 1
ATOM 757 C CA . VAL A 1 99 ? -2.719 5.372 -4.720 1.00 96.31 99 VAL A CA 1
ATOM 758 C C . VAL A 1 99 ? -4.160 4.916 -4.444 1.00 96.31 99 VAL A C 1
ATOM 760 O O . VAL A 1 99 ? -4.386 4.014 -3.641 1.00 96.31 99 VAL A O 1
ATOM 763 N N . LYS A 1 100 ? -5.144 5.478 -5.159 1.00 97.25 100 LYS A N 1
ATOM 764 C CA . LYS A 1 100 ? -6.551 5.058 -5.076 1.00 97.25 100 LYS A CA 1
ATOM 765 C C . LYS A 1 100 ? -6.749 3.598 -5.497 1.00 97.25 100 LYS A C 1
ATOM 767 O O . LYS A 1 100 ? -7.451 2.871 -4.808 1.00 97.25 100 LYS A O 1
ATOM 772 N N . GLN A 1 101 ? -6.112 3.150 -6.577 1.00 97.62 101 GLN A N 1
ATOM 773 C CA . GLN A 1 101 ? -6.197 1.748 -7.010 1.00 97.62 101 GLN A CA 1
ATOM 774 C C . GLN A 1 101 ? -5.532 0.797 -6.008 1.00 97.62 101 GLN A C 1
ATOM 776 O O . GLN A 1 101 ? -6.020 -0.312 -5.791 1.00 97.62 101 GLN A O 1
ATOM 781 N N . MET A 1 102 ? -4.440 1.226 -5.366 1.00 97.50 102 MET A N 1
ATOM 782 C CA . MET A 1 102 ? -3.810 0.463 -4.282 1.00 97.50 102 MET A CA 1
ATOM 783 C C . MET A 1 102 ? -4.762 0.320 -3.093 1.00 97.50 102 MET A C 1
ATOM 785 O O . MET A 1 102 ? -4.971 -0.789 -2.609 1.00 97.50 102 MET A O 1
ATOM 789 N N . TYR A 1 103 ? -5.399 1.418 -2.679 1.00 97.94 103 TYR A N 1
ATOM 790 C CA . TYR A 1 103 ? -6.424 1.411 -1.636 1.00 97.94 103 TYR A CA 1
ATOM 791 C C . TYR A 1 103 ? -7.575 0.454 -1.981 1.00 97.94 103 TYR A C 1
ATOM 793 O O . TYR A 1 103 ? -7.900 -0.432 -1.197 1.00 97.94 103 TYR A O 1
ATOM 801 N N . GLU A 1 104 ? -8.144 0.572 -3.182 1.00 98.12 104 GLU A N 1
ATOM 802 C CA . GLU A 1 104 ? -9.250 -0.279 -3.642 1.00 98.12 104 GLU A CA 1
ATOM 803 C C . GLU A 1 104 ? -8.881 -1.762 -3.689 1.00 98.12 104 GLU A C 1
ATOM 805 O O . GLU A 1 104 ? -9.723 -2.608 -3.404 1.00 98.12 104 GLU A O 1
ATOM 810 N N . THR A 1 105 ? -7.628 -2.085 -4.004 1.00 98.06 105 THR A N 1
ATOM 811 C CA . THR A 1 105 ? -7.143 -3.471 -3.996 1.00 98.06 105 THR A CA 1
ATOM 812 C C . THR A 1 105 ? -7.177 -4.054 -2.590 1.00 98.06 105 THR A C 1
ATOM 814 O O . THR A 1 105 ? -7.706 -5.144 -2.395 1.00 98.06 105 THR A O 1
ATOM 817 N N . VAL A 1 106 ? -6.698 -3.303 -1.594 1.00 98.00 106 VAL A N 1
ATOM 818 C CA . VAL A 1 106 ? -6.729 -3.739 -0.191 1.00 98.00 106 VAL A CA 1
ATOM 819 C C . VAL A 1 106 ? -8.171 -3.888 0.302 1.00 98.00 106 VAL A C 1
ATOM 821 O O . VAL A 1 106 ? -8.514 -4.893 0.921 1.00 98.00 106 VAL A O 1
ATOM 824 N N . GLU A 1 107 ? -9.046 -2.933 -0.020 1.00 98.00 107 GLU A N 1
ATOM 825 C CA . GLU A 1 107 ? -10.464 -3.001 0.360 1.00 98.00 107 GLU A CA 1
ATOM 826 C C . GLU A 1 107 ? -11.193 -4.177 -0.313 1.00 98.00 107 GLU A C 1
ATOM 828 O O . GLU A 1 107 ? -12.037 -4.825 0.306 1.00 98.00 107 GLU A O 1
ATOM 833 N N . ASN A 1 108 ? -10.871 -4.491 -1.570 1.00 98.19 108 ASN A N 1
ATOM 834 C CA . ASN A 1 108 ? -11.442 -5.643 -2.268 1.00 98.19 108 ASN A CA 1
ATOM 835 C C . ASN A 1 108 ? -10.940 -6.971 -1.692 1.00 98.19 108 ASN A C 1
ATOM 837 O O . ASN A 1 108 ? -11.733 -7.902 -1.536 1.00 98.19 108 ASN A O 1
ATOM 841 N N . HIS A 1 109 ? -9.663 -7.049 -1.315 1.00 98.12 109 HIS A N 1
ATOM 842 C CA . HIS A 1 109 ? -9.114 -8.217 -0.634 1.00 98.12 109 HIS A CA 1
ATOM 843 C C . HIS A 1 109 ? -9.828 -8.467 0.697 1.00 98.12 109 HIS A C 1
ATOM 845 O O . HIS A 1 109 ? -10.291 -9.572 0.949 1.00 98.12 109 HIS A O 1
ATOM 851 N N . ILE A 1 110 ? -10.017 -7.428 1.516 1.00 97.12 110 ILE A N 1
ATOM 852 C CA . ILE A 1 110 ? -10.742 -7.535 2.793 1.00 97.12 110 ILE A CA 1
ATOM 853 C C . ILE A 1 110 ? -12.165 -8.079 2.593 1.00 97.12 110 ILE A C 1
ATOM 855 O O . ILE A 1 110 ? -12.625 -8.917 3.367 1.00 97.12 110 ILE A O 1
ATOM 859 N N . LYS A 1 111 ? -12.870 -7.621 1.551 1.00 97.44 111 LYS A N 1
ATOM 860 C CA . LYS A 1 111 ? -14.238 -8.075 1.245 1.00 97.44 111 LYS A CA 1
ATOM 861 C C . LYS A 1 111 ? -14.300 -9.537 0.811 1.00 97.44 111 LYS A C 1
ATOM 863 O O . LYS A 1 111 ? -15.299 -10.200 1.074 1.00 97.44 111 LYS A O 1
ATOM 868 N N . THR A 1 112 ? -13.277 -10.014 0.110 1.00 97.69 112 THR A N 1
ATOM 869 C CA . THR A 1 112 ? -13.233 -11.374 -0.445 1.00 97.69 112 THR A CA 1
ATOM 870 C C . THR A 1 112 ? -12.619 -12.383 0.526 1.00 97.69 112 THR A C 1
ATOM 872 O O . THR A 1 112 ? -13.026 -13.541 0.517 1.00 97.69 112 THR A O 1
ATOM 875 N N . ASN A 1 113 ? -11.734 -11.930 1.420 1.00 96.75 113 ASN A N 1
ATOM 876 C CA . ASN A 1 113 ? -10.999 -12.746 2.386 1.00 96.75 113 ASN A CA 1
ATOM 877 C C . ASN A 1 113 ? -11.161 -12.196 3.821 1.00 96.75 113 ASN A C 1
ATOM 879 O O . ASN A 1 113 ? -10.209 -11.687 4.416 1.00 96.75 113 ASN A O 1
ATOM 883 N N . PRO A 1 114 ? -12.356 -12.293 4.436 1.00 93.19 114 PRO A N 1
ATOM 884 C CA . PRO A 1 114 ? -12.611 -11.706 5.757 1.00 93.19 114 PRO A CA 1
ATOM 885 C C . PRO A 1 114 ? -11.785 -12.330 6.901 1.00 93.19 114 PRO A C 1
ATOM 887 O O . PRO A 1 114 ? -11.695 -11.742 7.976 1.00 93.19 114 PRO A O 1
ATOM 890 N N . GLY A 1 115 ? -11.184 -13.510 6.695 1.00 94.38 115 GLY A N 1
ATOM 891 C CA . GLY A 1 115 ? -10.331 -14.189 7.679 1.00 94.38 115 GLY A CA 1
ATOM 892 C C . GLY A 1 115 ? -8.889 -13.670 7.752 1.00 94.38 115 GLY A C 1
ATOM 893 O O . GLY A 1 115 ? -8.196 -13.935 8.734 1.00 94.38 115 GLY A O 1
ATOM 894 N N . ASP A 1 116 ? -8.446 -12.884 6.771 1.00 95.06 116 ASP A N 1
ATOM 895 C CA . ASP A 1 116 ? -7.031 -12.539 6.570 1.00 95.06 116 ASP A CA 1
ATOM 896 C C . ASP A 1 116 ? -6.567 -11.343 7.419 1.00 95.06 116 ASP A C 1
ATOM 898 O O . ASP A 1 116 ? -5.691 -10.565 7.052 1.00 95.06 116 ASP A O 1
ATOM 902 N N . ILE A 1 117 ? -7.118 -11.201 8.624 1.00 93.88 117 ILE A N 1
ATOM 903 C CA . ILE A 1 117 ? -6.894 -10.046 9.508 1.00 93.88 117 ILE A CA 1
ATOM 904 C C . ILE A 1 117 ? -5.421 -9.832 9.904 1.00 93.88 117 ILE A C 1
ATOM 906 O O . ILE A 1 117 ? -5.022 -8.706 10.204 1.00 93.88 117 ILE A O 1
ATOM 910 N N . ASN A 1 118 ? -4.610 -10.893 9.890 1.00 94.31 118 ASN A N 1
ATOM 911 C CA . ASN A 1 118 ? -3.191 -10.859 10.259 1.00 94.31 118 ASN A CA 1
ATOM 912 C C . ASN A 1 118 ? -2.253 -10.702 9.052 1.00 94.31 118 ASN A C 1
ATOM 914 O O . ASN A 1 118 ? -1.045 -10.548 9.236 1.00 94.31 118 ASN A O 1
ATOM 918 N N . VAL A 1 119 ? -2.78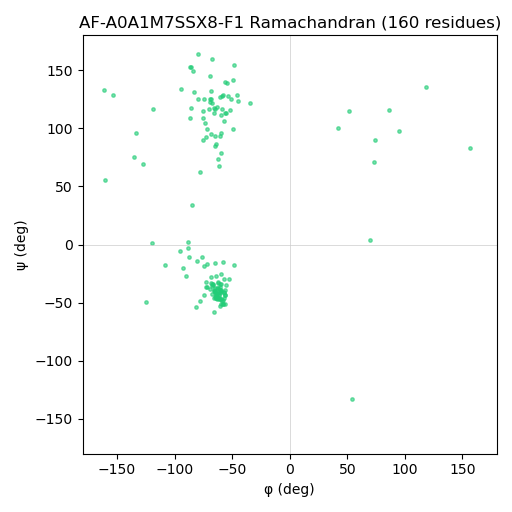4 -10.734 7.827 1.00 95.31 119 VAL A N 1
ATOM 919 C CA . VAL A 1 119 ? -2.006 -10.488 6.608 1.00 95.31 119 VAL A CA 1
ATOM 920 C C . VAL A 1 119 ? -1.599 -9.016 6.572 1.00 95.31 119 VAL A C 1
ATOM 922 O O . VAL A 1 119 ? -2.326 -8.141 7.047 1.00 95.31 119 VAL A O 1
ATOM 925 N N . THR A 1 120 ? -0.409 -8.717 6.051 1.00 96.50 120 THR A N 1
ATOM 926 C CA . THR A 1 120 ? 0.052 -7.327 5.940 1.00 96.50 120 THR A CA 1
ATOM 927 C C . THR A 1 120 ? -0.486 -6.665 4.680 1.00 96.50 120 THR A C 1
ATOM 929 O O . THR A 1 120 ? -0.640 -7.299 3.637 1.00 96.50 120 THR A O 1
ATOM 932 N N . VAL A 1 121 ? -0.706 -5.353 4.740 1.00 96.56 121 VAL A N 1
ATOM 933 C CA . VAL A 1 121 ? -1.153 -4.561 3.583 1.00 96.56 121 VAL A CA 1
ATOM 934 C C . VAL A 1 121 ? -0.192 -4.716 2.399 1.00 96.56 121 VAL A C 1
ATOM 936 O O . VAL A 1 121 ? -0.625 -4.856 1.259 1.00 96.56 121 VAL A O 1
ATOM 939 N N . LEU A 1 122 ? 1.120 -4.754 2.659 1.00 94.69 122 LEU A N 1
ATOM 940 C CA . LEU A 1 122 ? 2.122 -4.962 1.610 1.00 94.69 122 LEU A CA 1
ATOM 941 C C . LEU A 1 122 ? 2.070 -6.371 1.009 1.00 94.69 122 LEU A C 1
ATOM 943 O O . LEU A 1 122 ? 2.320 -6.511 -0.184 1.00 94.69 122 LEU A O 1
ATOM 947 N N . GLN A 1 123 ? 1.732 -7.405 1.790 1.00 95.12 123 GLN A N 1
ATOM 948 C CA . GLN A 1 123 ? 1.509 -8.744 1.237 1.00 95.12 123 GLN A CA 1
ATOM 949 C C . GLN A 1 123 ? 0.297 -8.756 0.310 1.00 95.12 123 GLN A C 1
ATOM 951 O O . GLN A 1 123 ? 0.408 -9.270 -0.797 1.00 95.12 123 GLN A O 1
ATOM 956 N N . VAL A 1 124 ? -0.814 -8.134 0.710 1.00 97.12 124 VAL A N 1
ATOM 957 C CA . VAL A 1 124 ? -1.992 -8.006 -0.161 1.00 97.12 124 VAL A CA 1
ATOM 958 C C . VAL A 1 124 ? -1.631 -7.292 -1.460 1.00 97.12 124 VAL A C 1
ATOM 960 O O . VAL A 1 124 ? -1.861 -7.823 -2.540 1.00 97.12 124 VAL A O 1
ATOM 963 N N . LEU A 1 125 ? -0.982 -6.126 -1.383 1.00 96.50 125 LEU A N 1
ATOM 964 C CA . LEU A 1 125 ? -0.544 -5.403 -2.581 1.00 96.50 125 LEU A CA 1
ATOM 965 C C . LEU A 1 125 ? 0.417 -6.233 -3.446 1.00 96.50 125 LEU A C 1
ATOM 967 O O . LEU A 1 125 ? 0.387 -6.136 -4.674 1.00 96.50 125 LEU A O 1
ATOM 971 N N . TRP A 1 126 ? 1.261 -7.063 -2.832 1.00 94.75 126 TRP A N 1
ATOM 972 C CA . TRP A 1 126 ? 2.151 -7.946 -3.573 1.00 94.75 126 TRP A CA 1
ATOM 973 C C . TRP A 1 126 ? 1.371 -9.005 -4.347 1.00 94.75 126 TRP A C 1
ATOM 975 O O . TRP A 1 126 ? 1.504 -9.078 -5.566 1.00 94.75 126 TRP A O 1
ATOM 985 N N . TYR A 1 127 ? 0.570 -9.811 -3.653 1.00 95.94 127 TYR A N 1
ATOM 986 C CA . TYR A 1 127 ? -0.097 -10.972 -4.239 1.00 95.94 127 TYR A CA 1
ATOM 987 C C . TYR A 1 127 ? -1.236 -10.581 -5.185 1.00 95.94 127 TYR A C 1
ATOM 989 O O . TYR A 1 127 ? -1.376 -11.188 -6.246 1.00 95.94 127 TYR A O 1
ATOM 997 N N . ASP A 1 128 ? -1.981 -9.526 -4.863 1.00 95.94 128 ASP A N 1
ATOM 998 C CA . ASP A 1 128 ? -3.198 -9.175 -5.599 1.00 95.94 128 ASP A CA 1
ATOM 999 C C . ASP A 1 128 ? -2.950 -8.170 -6.728 1.00 95.94 128 ASP A C 1
ATOM 1001 O O . ASP A 1 128 ? -3.756 -8.067 -7.652 1.00 95.94 128 ASP A O 1
ATOM 1005 N N . MET A 1 129 ? -1.841 -7.422 -6.686 1.00 94.25 129 MET A N 1
ATOM 1006 C CA . MET A 1 129 ? -1.550 -6.387 -7.685 1.00 94.25 129 MET A CA 1
ATOM 1007 C C . MET A 1 129 ? -0.195 -6.555 -8.367 1.00 94.25 129 MET A C 1
ATOM 1009 O O . MET A 1 129 ? -0.120 -6.475 -9.594 1.00 94.25 129 MET A O 1
ATOM 1013 N N . VAL A 1 130 ? 0.889 -6.745 -7.614 1.00 93.12 130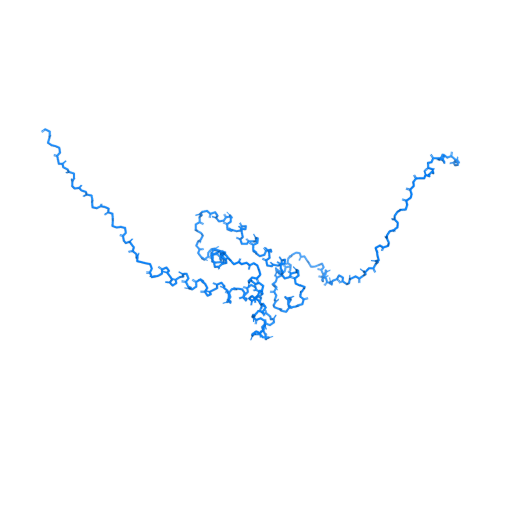 VAL A N 1
ATOM 1014 C CA . VAL A 1 130 ? 2.242 -6.706 -8.191 1.00 93.12 130 VAL A CA 1
ATOM 1015 C C . VAL A 1 130 ? 2.639 -8.015 -8.849 1.00 93.12 130 VAL A C 1
ATOM 1017 O O . VAL A 1 130 ? 3.018 -8.018 -10.020 1.00 93.12 130 VAL A O 1
ATOM 1020 N N . GLN A 1 131 ? 2.548 -9.129 -8.132 1.00 92.38 131 GLN A N 1
ATOM 1021 C CA . GLN A 1 131 ? 2.964 -10.435 -8.625 1.00 92.38 131 GLN A CA 1
ATOM 1022 C C . GLN A 1 131 ? 2.263 -10.828 -9.940 1.00 92.38 131 GLN A C 1
ATOM 1024 O O . GLN A 1 131 ? 2.976 -11.275 -10.844 1.00 92.38 131 GLN A O 1
ATOM 1029 N N . PRO A 1 132 ? 0.939 -10.628 -10.120 1.00 92.06 132 PRO A N 1
ATOM 1030 C CA . PRO A 1 132 ? 0.275 -10.938 -11.386 1.00 92.06 132 PRO A CA 1
ATOM 1031 C C . PRO A 1 132 ? 0.890 -10.172 -12.564 1.00 92.06 132 PRO A C 1
ATOM 1033 O O . PRO A 1 132 ? 1.299 -10.776 -13.553 1.00 92.06 132 PRO A O 1
ATOM 1036 N N . LYS A 1 133 ? 1.096 -8.858 -12.414 1.00 89.69 133 LYS A N 1
ATOM 1037 C CA . LYS A 1 133 ? 1.703 -8.018 -13.458 1.00 89.69 133 LYS A CA 1
ATOM 1038 C C . LYS A 1 133 ? 3.139 -8.416 -13.781 1.00 89.69 133 LYS A C 1
ATOM 1040 O O . LYS A 1 133 ? 3.563 -8.352 -14.931 1.00 89.69 133 LYS A O 1
ATOM 1045 N N . VAL A 1 134 ? 3.912 -8.812 -12.774 1.00 85.19 134 VAL A N 1
ATOM 1046 C CA . VAL A 1 134 ? 5.291 -9.278 -12.974 1.00 85.19 134 VAL A CA 1
ATOM 1047 C C . VAL A 1 134 ? 5.303 -10.559 -13.796 1.00 85.19 134 VAL A C 1
ATOM 1049 O O . VAL A 1 134 ? 6.107 -10.681 -14.719 1.00 85.19 134 VAL A O 1
ATOM 1052 N N . ASN A 1 135 ? 4.397 -11.491 -13.504 1.00 86.25 135 ASN A N 1
ATOM 1053 C CA . ASN A 1 135 ? 4.261 -12.715 -14.285 1.00 86.25 135 ASN A CA 1
ATOM 1054 C C . ASN A 1 135 ? 3.918 -12.404 -15.749 1.00 86.25 135 ASN A C 1
ATOM 1056 O O . ASN A 1 135 ? 4.530 -12.991 -16.644 1.00 86.25 135 ASN A O 1
ATOM 1060 N N . ASP A 1 136 ? 3.039 -11.429 -15.994 1.00 87.19 136 ASP A N 1
ATOM 1061 C CA . ASP A 1 136 ? 2.682 -10.977 -17.344 1.00 87.19 136 ASP A CA 1
ATOM 1062 C C . ASP A 1 136 ? 3.872 -10.345 -18.081 1.00 87.19 136 ASP A C 1
ATOM 1064 O O . ASP A 1 136 ? 4.136 -10.672 -19.240 1.00 87.19 136 ASP A O 1
ATOM 1068 N N . ILE A 1 137 ? 4.650 -9.490 -17.404 1.00 81.75 137 ILE A N 1
ATOM 1069 C CA . ILE A 1 137 ? 5.869 -8.880 -17.962 1.00 81.75 137 ILE A CA 1
ATOM 1070 C C . ILE A 1 137 ? 6.882 -9.963 -18.354 1.00 81.75 137 ILE A C 1
ATOM 1072 O O . ILE A 1 137 ? 7.435 -9.936 -19.457 1.00 81.75 137 ILE A O 1
ATOM 1076 N N . LEU A 1 138 ? 7.112 -10.939 -17.472 1.00 80.00 138 LEU A N 1
ATOM 1077 C CA . LEU A 1 138 ? 8.039 -12.042 -17.728 1.00 80.00 138 LEU A CA 1
ATOM 1078 C C . LEU A 1 138 ? 7.541 -12.963 -18.850 1.00 80.00 138 LEU A C 1
ATOM 1080 O O . LEU A 1 138 ? 8.352 -13.500 -19.609 1.00 80.00 138 LEU A O 1
ATOM 1084 N N . ALA A 1 139 ? 6.227 -13.156 -18.976 1.00 82.12 139 ALA A N 1
ATOM 1085 C CA . ALA A 1 139 ? 5.637 -13.888 -20.090 1.00 82.12 139 ALA A CA 1
ATOM 1086 C C . ALA A 1 139 ? 5.843 -13.138 -21.416 1.00 82.12 139 ALA A C 1
ATOM 1088 O O . ALA A 1 139 ? 6.311 -13.735 -22.387 1.00 82.12 139 ALA A O 1
ATOM 1089 N N . ALA A 1 140 ? 5.596 -11.826 -21.444 1.00 79.12 140 ALA A N 1
ATOM 1090 C CA . ALA A 1 140 ? 5.798 -10.990 -22.624 1.00 79.12 140 ALA A CA 1
ATOM 1091 C C . ALA A 1 140 ? 7.266 -10.980 -23.088 1.00 79.12 140 ALA A C 1
ATOM 1093 O O . ALA A 1 140 ? 7.543 -11.122 -24.282 1.00 79.12 140 ALA A O 1
ATOM 1094 N N . GLU A 1 141 ? 8.225 -10.895 -22.162 1.00 75.62 141 GLU A N 1
ATOM 1095 C CA . GLU A 1 141 ? 9.656 -10.896 -22.491 1.00 75.62 141 GLU A CA 1
ATOM 1096 C C . GLU A 1 141 ? 10.108 -12.202 -23.166 1.00 75.62 141 GLU A C 1
ATOM 1098 O O . GLU A 1 141 ? 10.876 -12.164 -24.129 1.00 75.62 141 GLU A O 1
ATOM 1103 N N . LYS A 1 142 ? 9.567 -13.354 -22.746 1.00 73.00 142 LYS A N 1
ATOM 1104 C CA . LYS A 1 142 ? 9.846 -14.659 -23.377 1.00 73.00 142 LYS A CA 1
ATOM 1105 C C . LYS A 1 142 ? 9.355 -14.749 -24.823 1.00 73.00 142 LYS A C 1
ATOM 1107 O O . LYS A 1 142 ? 9.919 -15.510 -25.605 1.00 73.00 142 LYS A O 1
ATOM 1112 N N . THR A 1 143 ? 8.316 -13.995 -25.180 1.00 74.31 143 THR A N 1
ATOM 1113 C CA . THR A 1 143 ? 7.711 -14.027 -26.524 1.00 74.31 143 THR A CA 1
ATOM 1114 C C . THR A 1 143 ? 8.363 -13.070 -27.523 1.00 74.31 143 THR A C 1
ATOM 1116 O O . THR A 1 143 ? 8.103 -13.167 -28.722 1.00 74.31 143 THR A O 1
ATOM 1119 N N . LYS A 1 144 ? 9.241 -12.162 -27.073 1.00 63.88 144 LYS A N 1
ATOM 1120 C CA . LYS A 1 144 ? 9.910 -11.212 -27.967 1.00 63.88 144 LYS A CA 1
ATOM 1121 C C . LYS A 1 144 ? 10.899 -11.966 -28.871 1.00 63.88 144 LYS A C 1
ATOM 1123 O O . LYS A 1 144 ? 11.779 -12.655 -28.346 1.00 63.88 144 LYS A O 1
ATOM 1128 N N . PRO A 1 145 ? 10.814 -11.848 -30.214 1.00 60.97 145 PRO A N 1
ATOM 1129 C CA . PRO A 1 145 ? 11.760 -12.509 -31.102 1.00 60.97 145 PRO A CA 1
ATOM 1130 C C . PRO A 1 145 ? 13.162 -12.018 -30.758 1.00 60.97 145 PRO A C 1
ATOM 1132 O O . PRO A 1 145 ? 13.462 -10.827 -30.852 1.00 60.97 145 PRO A O 1
ATOM 1135 N N . ARG A 1 146 ? 14.013 -12.945 -30.311 1.00 58.72 146 ARG A N 1
ATOM 1136 C CA . ARG A 1 146 ? 15.410 -12.668 -29.994 1.00 58.72 146 ARG A CA 1
ATOM 1137 C C . ARG A 1 146 ? 16.084 -12.292 -31.305 1.00 58.72 146 ARG A C 1
ATOM 1139 O O . ARG A 1 146 ? 16.508 -13.167 -32.060 1.00 58.72 146 ARG A O 1
ATOM 1146 N N . THR A 1 147 ? 16.145 -10.999 -31.607 1.00 58.44 147 THR A N 1
ATOM 1147 C CA . THR A 1 147 ? 16.965 -10.470 -32.689 1.00 58.44 147 THR A CA 1
ATOM 1148 C C . THR A 1 147 ? 18.394 -10.865 -32.361 1.00 58.44 147 THR A C 1
ATOM 1150 O O . THR A 1 147 ? 19.074 -10.226 -31.561 1.00 58.44 147 THR A O 1
ATOM 1153 N N . ARG A 1 148 ? 18.850 -11.985 -32.938 1.00 58.75 148 ARG A N 1
ATOM 1154 C CA . ARG A 1 148 ? 20.275 -12.275 -33.029 1.00 58.75 148 ARG A CA 1
ATOM 1155 C C . ARG A 1 148 ? 20.852 -11.082 -33.764 1.00 58.75 148 ARG A C 1
ATOM 1157 O O . ARG A 1 148 ? 20.608 -10.919 -34.956 1.00 58.75 148 ARG A O 1
ATOM 1164 N N . HIS A 1 149 ? 21.546 -10.227 -33.025 1.00 57.06 149 HIS A N 1
ATOM 1165 C CA . HIS A 1 149 ? 22.387 -9.197 -33.596 1.00 57.06 149 HIS A CA 1
ATOM 1166 C C . HIS A 1 149 ? 23.487 -9.954 -34.340 1.00 57.06 149 HIS A C 1
ATOM 1168 O O . HIS A 1 149 ? 24.494 -10.354 -33.761 1.00 57.06 149 HIS A O 1
ATOM 1174 N N . PHE A 1 150 ? 23.215 -10.303 -35.596 1.00 61.81 150 PHE A N 1
ATOM 1175 C CA . PHE A 1 150 ? 24.243 -10.799 -36.485 1.00 61.81 150 PHE A CA 1
ATOM 1176 C C . PHE A 1 150 ? 25.187 -9.615 -36.678 1.00 61.81 150 PHE A C 1
ATOM 1178 O O . PHE A 1 150 ? 24.726 -8.575 -37.160 1.00 61.81 150 PHE A O 1
ATOM 1185 N N . PRO A 1 151 ? 26.464 -9.716 -36.268 1.00 63.38 151 PRO A N 1
ATOM 1186 C CA . PRO A 1 151 ? 27.417 -8.684 -36.625 1.00 63.38 151 PRO A CA 1
ATOM 1187 C C . PRO A 1 151 ? 27.379 -8.534 -38.153 1.00 63.38 151 PRO A C 1
ATOM 1189 O O . PRO A 1 151 ? 27.252 -9.550 -38.854 1.00 63.38 151 PRO A O 1
ATOM 1192 N N . PRO A 1 152 ? 27.432 -7.301 -38.687 1.00 61.97 152 PRO A N 1
ATOM 1193 C CA . PRO A 1 152 ? 27.491 -7.111 -40.127 1.00 61.97 152 PRO A CA 1
ATOM 1194 C C . PRO A 1 152 ? 28.658 -7.944 -40.655 1.00 61.97 152 PRO A C 1
ATOM 1196 O O . PRO A 1 152 ? 29.763 -7.870 -40.114 1.00 61.97 152 PRO A O 1
ATOM 1199 N N . LYS A 1 153 ? 28.401 -8.785 -41.669 1.00 61.78 153 LYS A N 1
ATOM 1200 C CA . LYS A 1 153 ? 29.467 -9.518 -42.360 1.00 61.78 153 LYS A CA 1
ATOM 1201 C C . LYS A 1 153 ? 30.507 -8.483 -42.768 1.00 61.78 153 LYS A C 1
ATOM 1203 O O . LYS A 1 153 ? 30.195 -7.572 -43.532 1.00 61.78 153 LYS A O 1
ATOM 1208 N N . THR A 1 154 ? 31.709 -8.588 -42.217 1.00 64.50 154 THR A N 1
ATOM 1209 C CA . THR A 1 154 ? 32.827 -7.749 -42.622 1.00 64.50 154 THR A CA 1
ATOM 1210 C C . THR A 1 154 ? 33.067 -8.009 -44.104 1.00 64.50 154 THR A C 1
ATOM 1212 O O . THR A 1 154 ? 33.438 -9.114 -44.500 1.00 64.50 154 THR A O 1
ATOM 1215 N N . SER A 1 155 ? 32.777 -7.013 -44.941 1.00 66.88 155 SER A N 1
ATOM 1216 C CA . SER A 1 155 ? 33.078 -7.076 -46.368 1.00 66.88 155 SER A CA 1
ATOM 1217 C C . SER A 1 155 ? 34.577 -7.354 -46.558 1.00 66.88 155 SER A C 1
ATOM 1219 O O . SER A 1 155 ? 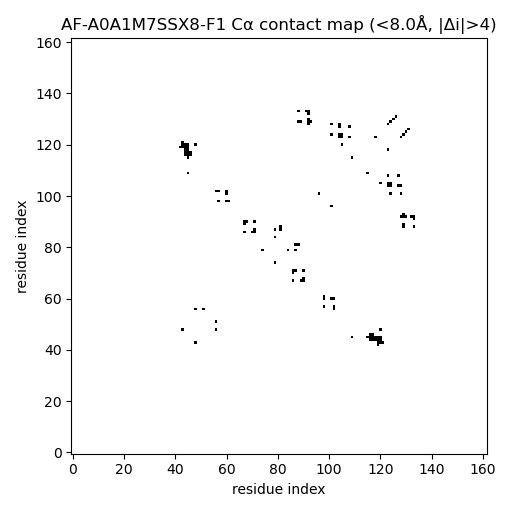35.390 -6.792 -45.813 1.00 66.88 155 SER A O 1
ATOM 1221 N N . PRO A 1 156 ? 34.971 -8.207 -47.522 1.00 59.19 156 PRO A N 1
ATOM 1222 C CA . PRO A 1 156 ? 36.376 -8.484 -47.773 1.00 59.19 156 PRO A CA 1
ATOM 1223 C C . PRO A 1 156 ? 37.093 -7.188 -48.163 1.00 59.19 156 PRO A C 1
ATOM 1225 O O . PRO A 1 156 ? 36.656 -6.478 -49.068 1.00 59.19 156 PRO A O 1
ATOM 1228 N N . LYS A 1 157 ? 38.188 -6.866 -47.465 1.00 62.41 157 LYS A N 1
ATOM 1229 C CA . LYS A 1 157 ? 39.065 -5.749 -47.829 1.00 62.41 157 LYS A CA 1
ATOM 1230 C C . LYS A 1 157 ? 39.674 -6.035 -49.202 1.00 62.41 157 LYS A C 1
ATOM 1232 O O . LYS A 1 157 ? 40.401 -7.013 -49.354 1.00 62.41 157 LYS A O 1
ATOM 1237 N N . THR A 1 158 ? 39.389 -5.175 -50.175 1.00 66.75 158 THR A N 1
ATOM 1238 C CA . THR A 1 158 ? 40.037 -5.182 -51.490 1.00 66.75 158 THR A CA 1
ATOM 1239 C C . THR A 1 158 ? 41.551 -5.016 -51.311 1.00 66.75 158 THR A C 1
ATOM 1241 O O . THR A 1 158 ? 41.968 -4.088 -50.609 1.00 66.75 158 THR A O 1
ATOM 1244 N N . PRO A 1 159 ? 42.390 -5.883 -51.902 1.00 61.59 159 PRO A N 1
ATOM 1245 C CA . PRO A 1 159 ? 43.832 -5.722 -51.828 1.00 61.59 159 PRO A CA 1
ATOM 1246 C C . PRO A 1 159 ? 44.252 -4.501 -52.652 1.00 61.59 159 PRO A C 1
ATOM 1248 O O . PRO A 1 159 ? 43.966 -4.399 -53.843 1.00 61.59 159 PRO A O 1
ATOM 1251 N N . ILE A 1 160 ? 44.919 -3.559 -51.988 1.00 63.94 160 ILE A N 1
ATOM 1252 C CA . ILE A 1 160 ? 45.576 -2.420 -52.626 1.00 63.94 160 ILE A CA 1
ATOM 1253 C C . ILE A 1 160 ? 46.857 -2.964 -53.263 1.00 63.94 160 ILE A C 1
ATOM 1255 O O . ILE A 1 160 ? 47.785 -3.345 -52.548 1.00 63.94 160 ILE A O 1
ATOM 1259 N N . HIS A 1 161 ? 46.894 -3.035 -54.593 1.00 60.12 161 HIS A N 1
ATOM 1260 C CA . HIS A 1 161 ? 48.136 -3.270 -55.323 1.00 60.12 161 HIS A CA 1
ATOM 1261 C C . HIS A 1 161 ? 49.043 -2.040 -55.171 1.00 60.12 161 HIS A C 1
ATOM 1263 O O . HIS A 1 161 ? 48.608 -0.914 -55.417 1.00 60.12 161 HIS A O 1
ATOM 1269 N N . LYS A 1 162 ? 50.268 -2.282 -54.695 1.00 57.28 162 LYS A N 1
ATOM 1270 C CA . LYS A 1 162 ? 51.395 -1.345 -54.751 1.00 57.28 162 LYS A CA 1
ATOM 1271 C C . LYS A 1 162 ? 52.018 -1.360 -56.138 1.00 57.28 162 LYS A C 1
ATOM 1273 O O . LYS A 1 162 ? 52.007 -2.454 -56.748 1.00 57.28 162 LYS A O 1
#